Protein AF-A0A1Q6WI26-F1 (afdb_monomer_lite)

Sequence (112 aa):
MSILNGLITADNVTAIASSDRNATGVESGADGSGFVNLVVNAVPMASDVAPNTQLPLPGVGYVVLNEQQITGDGVSSSGITVNMIHVVLQDVLTGLTTGEIIVGSAKSAVGS

pLDDT: mean 95.61, std 4.5, range [72.31, 98.75]

Foldseek 3Di:
DADPNNQKDFPDFAWDWDWDQDPQWIDIDGPPGWTHQIDHRNRTDDGCDDEQDWDADPPFGIWGAQHWDWDDDRHFKIKIKTFGIKGFGADPPPRDGPDIDTDHIDIDMDGD

Radius of gyration: 15.7 Å; chains: 1; bounding box: 38×32×44 Å

Secondary structure (DSSP, 8-state):
-EEGGGTEE-SEEE---EEEEETTEEEEE-TT-E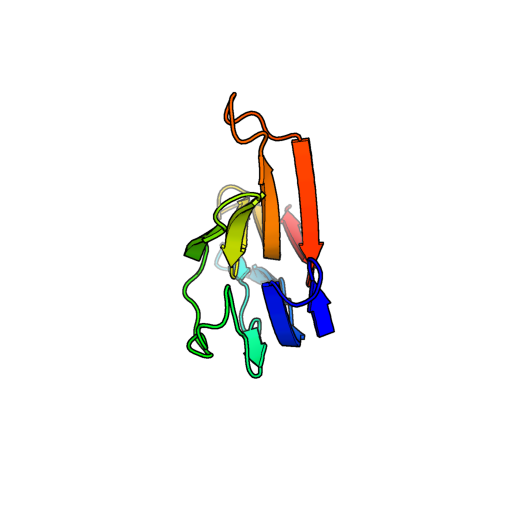EES-EETTEEPPSSPPTTEEEEETTTEEEEEEEEEEEE-SSSEEEEEEEEEEEEEE-TTT--EEEEEEEEEEEEEEE-

Structure (mmCIF, N/CA/C/O backbone):
data_AF-A0A1Q6WI26-F1
#
_entry.id   AF-A0A1Q6WI26-F1
#
loop_
_atom_site.group_PDB
_atom_site.id
_atom_site.type_symbol
_atom_site.label_atom_id
_atom_site.label_alt_id
_atom_site.label_comp_id
_atom_site.label_asym_id
_atom_site.label_entity_id
_atom_site.label_seq_id
_atom_site.pdbx_PDB_ins_code
_atom_site.Cartn_x
_atom_site.Cartn_y
_atom_site.Cartn_z
_atom_site.occupancy
_atom_site.B_iso_or_equiv
_atom_site.auth_seq_id
_atom_site.auth_comp_id
_atom_site.auth_asym_id
_atom_site.auth_atom_id
_atom_site.pdbx_PDB_model_num
ATOM 1 N N . MET A 1 1 ? -5.389 -11.677 8.796 1.00 92.81 1 MET A N 1
ATOM 2 C CA . MET A 1 1 ? -4.526 -10.757 9.579 1.00 92.81 1 MET A CA 1
ATOM 3 C C . MET A 1 1 ? -5.362 -9.651 10.215 1.00 92.81 1 MET A C 1
ATOM 5 O O . MET A 1 1 ? -6.492 -9.445 9.787 1.00 92.81 1 MET A O 1
ATOM 9 N N . SER A 1 2 ? -4.816 -8.942 11.207 1.00 94.88 2 SER A N 1
ATOM 10 C CA . SER A 1 2 ? -5.485 -7.831 11.897 1.00 94.88 2 SER A CA 1
ATOM 11 C C . SER A 1 2 ? -4.481 -6.725 12.232 1.00 94.88 2 SER A C 1
ATOM 13 O O . SER A 1 2 ? -3.371 -7.021 12.673 1.00 94.88 2 SER A O 1
ATOM 15 N N . ILE A 1 3 ? -4.870 -5.469 12.011 1.00 96.19 3 ILE A N 1
ATOM 16 C CA . ILE A 1 3 ? -4.087 -4.255 12.276 1.00 96.19 3 ILE A CA 1
ATOM 17 C C . ILE A 1 3 ? -4.925 -3.349 13.187 1.00 96.19 3 ILE A C 1
ATOM 19 O O . ILE A 1 3 ? -6.145 -3.270 13.027 1.00 96.19 3 ILE A O 1
ATOM 23 N N . LEU A 1 4 ? -4.276 -2.678 14.149 1.00 96.12 4 LEU A N 1
ATOM 24 C CA . LEU A 1 4 ? -4.920 -1.755 15.100 1.00 96.12 4 LEU A CA 1
ATOM 25 C C . LEU A 1 4 ? -6.168 -2.363 15.766 1.00 96.12 4 LEU A C 1
ATOM 27 O O . LEU A 1 4 ? -7.258 -1.800 15.735 1.00 96.12 4 LEU A O 1
ATOM 31 N N . ASN A 1 5 ? -5.995 -3.553 16.348 1.00 94.88 5 ASN A N 1
ATOM 32 C CA . ASN A 1 5 ? -7.051 -4.292 17.045 1.00 94.88 5 ASN A CA 1
ATOM 33 C C . ASN A 1 5 ? -8.305 -4.571 16.185 1.00 94.88 5 ASN A C 1
ATOM 35 O O . ASN A 1 5 ? -9.430 -4.532 16.676 1.00 94.88 5 ASN A O 1
ATOM 39 N N . GLY A 1 6 ? -8.111 -4.860 14.897 1.00 96.31 6 GLY A N 1
ATOM 40 C CA . GLY A 1 6 ? -9.187 -5.232 13.973 1.00 96.31 6 GLY A CA 1
ATOM 41 C C . GLY A 1 6 ? -9.815 -4.061 13.228 1.00 96.31 6 GLY A C 1
ATOM 42 O O . GLY A 1 6 ? -10.766 -4.274 12.482 1.00 96.31 6 GLY A O 1
ATOM 43 N N . LEU A 1 7 ? -9.278 -2.847 13.377 1.00 97.19 7 LEU A N 1
ATOM 44 C CA . LEU A 1 7 ? -9.706 -1.700 12.577 1.00 97.19 7 LEU A CA 1
ATOM 45 C C . LEU A 1 7 ? -9.492 -1.945 11.077 1.00 97.19 7 LEU A C 1
ATOM 47 O O . LEU A 1 7 ? -10.297 -1.498 10.262 1.00 97.19 7 LEU A O 1
ATOM 51 N N . ILE A 1 8 ? -8.424 -2.667 10.726 1.00 98.44 8 ILE A N 1
ATOM 52 C CA . ILE A 1 8 ? -8.197 -3.180 9.374 1.00 98.44 8 ILE A CA 1
ATOM 53 C C . ILE A 1 8 ? -7.937 -4.682 9.462 1.00 98.44 8 ILE A C 1
ATOM 55 O O . ILE A 1 8 ? -7.080 -5.133 10.229 1.00 98.44 8 ILE A O 1
ATOM 59 N N . THR A 1 9 ? -8.654 -5.461 8.659 1.00 98.38 9 THR A N 1
ATOM 60 C CA . THR A 1 9 ? -8.446 -6.906 8.519 1.00 98.38 9 THR A CA 1
ATOM 61 C C . THR A 1 9 ? -8.423 -7.298 7.051 1.00 98.38 9 THR A C 1
ATOM 63 O O . THR A 1 9 ? -9.012 -6.640 6.203 1.00 98.38 9 THR A O 1
ATOM 66 N N . ALA A 1 10 ? -7.706 -8.371 6.747 1.00 97.62 10 ALA A N 1
ATOM 67 C CA . ALA A 1 10 ? -7.693 -9.007 5.435 1.00 97.62 10 ALA A CA 1
ATOM 68 C C . ALA A 1 10 ? -7.277 -10.464 5.619 1.00 97.62 10 ALA A C 1
ATOM 70 O O . ALA A 1 10 ? -6.476 -10.764 6.512 1.00 97.62 10 ALA A O 1
ATOM 71 N N . ASP A 1 11 ? -7.763 -11.364 4.779 1.00 97.62 11 ASP A N 1
ATOM 72 C CA . ASP A 1 11 ? -7.325 -12.761 4.812 1.00 97.62 11 ASP A CA 1
ATOM 73 C C . ASP A 1 11 ? -5.947 -12.903 4.174 1.00 97.62 11 ASP A C 1
ATOM 75 O O . ASP A 1 11 ? -5.062 -13.544 4.741 1.00 97.62 11 ASP A O 1
ATOM 79 N N . ASN A 1 12 ? -5.746 -12.225 3.043 1.00 96.88 12 ASN A N 1
ATOM 80 C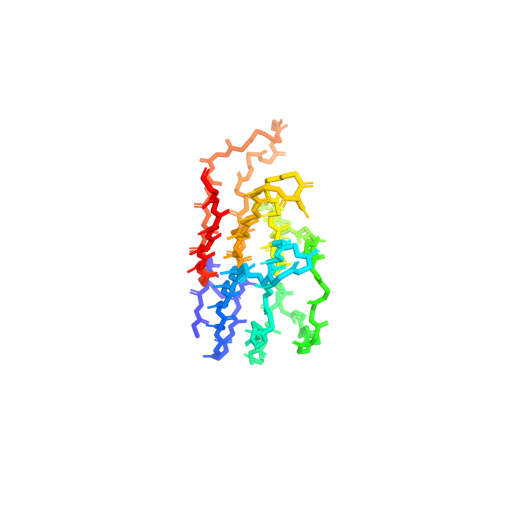 CA . ASN A 1 12 ? -4.473 -12.181 2.342 1.00 96.88 12 ASN A CA 1
ATOM 81 C C . ASN A 1 12 ? -4.178 -10.774 1.812 1.00 96.88 12 ASN A C 1
ATOM 83 O O . ASN A 1 12 ? -5.082 -10.057 1.379 1.00 96.88 12 ASN A O 1
ATOM 87 N N . VAL A 1 13 ? -2.898 -10.409 1.831 1.00 97.50 13 VAL A N 1
ATOM 88 C CA . VAL A 1 13 ? -2.365 -9.175 1.247 1.00 97.50 13 VAL A CA 1
ATOM 89 C C . VAL A 1 13 ? -1.160 -9.571 0.409 1.00 97.50 13 VAL A C 1
ATOM 91 O O . VAL A 1 13 ? -0.187 -10.101 0.945 1.00 97.50 13 VAL A O 1
ATOM 94 N N . THR A 1 14 ? -1.226 -9.309 -0.891 1.00 97.88 14 THR A N 1
ATOM 95 C CA . THR A 1 14 ? -0.144 -9.600 -1.832 1.00 97.88 14 THR A CA 1
ATOM 96 C C . THR A 1 14 ? 0.382 -8.294 -2.399 1.00 97.88 14 THR A C 1
ATOM 98 O O . THR A 1 14 ? -0.385 -7.514 -2.958 1.00 97.88 14 THR A O 1
ATOM 101 N N . ALA A 1 15 ? 1.689 -8.077 -2.267 1.00 98.19 15 ALA A N 1
ATOM 102 C CA . ALA A 1 15 ? 2.400 -6.951 -2.853 1.00 98.19 15 ALA A CA 1
ATOM 103 C C . ALA A 1 15 ? 3.383 -7.475 -3.897 1.00 98.19 15 ALA A C 1
ATOM 105 O O . ALA A 1 15 ? 4.205 -8.343 -3.593 1.00 98.19 15 ALA A O 1
ATOM 106 N N . ILE A 1 16 ? 3.297 -6.951 -5.113 1.00 98.12 16 ILE A N 1
ATOM 107 C CA . ILE A 1 16 ? 4.196 -7.269 -6.218 1.00 98.12 16 ILE A CA 1
ATOM 108 C C . ILE A 1 16 ? 4.706 -5.955 -6.791 1.00 98.12 16 ILE A C 1
ATOM 110 O O . ILE A 1 16 ? 3.948 -5.013 -6.987 1.00 98.12 16 ILE A O 1
ATOM 114 N N . ALA A 1 17 ? 6.006 -5.912 -7.055 1.00 98.31 17 ALA A N 1
ATOM 115 C CA . ALA A 1 17 ? 6.675 -4.815 -7.728 1.00 98.31 17 ALA A CA 1
ATOM 116 C C . ALA A 1 17 ? 7.562 -5.418 -8.818 1.00 98.31 17 ALA A C 1
ATOM 118 O O . ALA A 1 17 ? 8.513 -6.138 -8.506 1.00 98.31 17 ALA A O 1
ATOM 119 N N . SER A 1 18 ? 7.258 -5.135 -10.080 1.00 97.50 18 SER A N 1
ATOM 120 C CA . SER A 1 18 ? 8.089 -5.502 -11.228 1.00 97.50 18 SER A CA 1
ATOM 121 C C . SER A 1 18 ? 8.717 -4.255 -11.833 1.00 97.50 18 SER A C 1
ATOM 123 O O . SER A 1 18 ? 8.186 -3.146 -11.737 1.00 97.50 18 SER A O 1
ATOM 125 N N . SER A 1 19 ? 9.918 -4.402 -12.378 1.00 96.56 19 SER A N 1
ATOM 126 C CA . SER A 1 19 ? 10.595 -3.343 -13.122 1.00 96.56 19 SER A CA 1
ATOM 127 C C . SER A 1 19 ? 11.492 -3.998 -14.148 1.00 96.56 19 SER A C 1
ATOM 129 O O . SER A 1 19 ? 12.355 -4.798 -13.789 1.00 96.56 19 SER A O 1
ATOM 131 N N . ASP A 1 20 ? 11.280 -3.652 -15.407 1.00 94.00 20 ASP A N 1
ATOM 132 C CA . ASP A 1 20 ? 11.853 -4.359 -16.538 1.00 94.00 20 ASP A CA 1
ATOM 133 C C . ASP A 1 20 ? 12.401 -3.360 -17.556 1.00 94.00 20 ASP A C 1
ATOM 135 O O . ASP A 1 20 ? 11.897 -2.247 -17.728 1.00 94.00 20 ASP A O 1
ATOM 139 N N . ARG A 1 21 ? 13.479 -3.762 -18.231 1.00 92.44 21 ARG A N 1
ATOM 140 C CA . ARG A 1 21 ? 14.068 -3.017 -19.344 1.00 92.44 21 ARG A CA 1
ATOM 141 C C . ARG A 1 21 ? 13.954 -3.849 -20.604 1.00 92.44 21 ARG A C 1
ATOM 143 O O . ARG A 1 21 ? 14.419 -4.986 -20.645 1.00 92.44 21 ARG A O 1
ATOM 150 N N . ASN A 1 22 ? 13.402 -3.251 -21.648 1.00 84.31 22 ASN A N 1
ATOM 151 C CA . ASN A 1 22 ? 13.312 -3.862 -22.965 1.00 84.31 22 ASN A CA 1
ATOM 152 C C . ASN A 1 22 ? 13.921 -2.936 -24.033 1.00 84.31 22 ASN A C 1
ATOM 154 O O . ASN A 1 22 ? 14.463 -1.871 -23.734 1.00 84.31 22 ASN A O 1
ATOM 158 N N . ALA A 1 23 ? 13.876 -3.360 -25.298 1.00 82.38 23 ALA A N 1
ATOM 159 C CA . ALA A 1 23 ? 14.446 -2.593 -26.407 1.00 82.38 23 ALA A CA 1
ATOM 160 C C . ALA A 1 23 ? 13.742 -1.240 -26.651 1.00 82.38 23 ALA A C 1
ATOM 162 O O . ALA A 1 23 ? 14.294 -0.389 -27.344 1.00 82.38 23 ALA A O 1
ATOM 163 N N . THR A 1 24 ? 12.537 -1.049 -26.106 1.00 79.06 24 THR A N 1
ATOM 164 C CA . THR A 1 24 ? 11.695 0.140 -26.305 1.00 79.06 24 THR A CA 1
ATOM 165 C C . THR A 1 24 ? 11.666 1.092 -25.109 1.00 79.06 24 THR A C 1
ATOM 167 O O . THR A 1 24 ? 11.207 2.220 -25.266 1.00 79.06 24 THR A O 1
ATOM 170 N N . GLY A 1 25 ? 12.174 0.686 -23.941 1.00 84.50 25 GLY A N 1
ATOM 171 C CA . GLY A 1 25 ? 12.213 1.531 -22.750 1.00 84.50 25 GLY A CA 1
ATOM 172 C C . GLY A 1 25 ? 12.381 0.754 -21.446 1.00 84.50 25 GLY A C 1
ATOM 173 O O . GLY A 1 25 ? 12.822 -0.400 -21.424 1.00 84.50 25 GLY A O 1
ATOM 174 N N . VAL A 1 26 ? 12.034 1.424 -20.353 1.00 93.06 26 VAL A N 1
ATOM 175 C CA . VAL A 1 26 ? 11.986 0.882 -18.992 1.00 93.06 26 VAL A CA 1
ATOM 176 C C . VAL A 1 26 ? 10.586 1.093 -18.437 1.00 93.06 26 VAL A C 1
ATOM 178 O O . VAL A 1 26 ? 10.015 2.172 -18.588 1.00 93.06 26 VAL A O 1
ATOM 181 N N . GLU A 1 27 ? 10.038 0.074 -17.792 1.00 93.38 27 GLU A N 1
ATOM 182 C CA . GLU A 1 27 ? 8.702 0.126 -17.204 1.00 93.38 27 GLU A CA 1
ATOM 183 C C . GLU A 1 27 ? 8.687 -0.534 -15.829 1.00 93.38 27 GLU A C 1
ATOM 185 O O . GLU A 1 27 ? 9.513 -1.396 -15.527 1.00 93.38 27 GLU A O 1
ATOM 190 N N . SER A 1 28 ? 7.738 -0.116 -14.996 1.00 95.94 28 SER A N 1
ATOM 191 C CA . SER A 1 28 ? 7.507 -0.680 -13.673 1.00 95.94 28 SER A CA 1
ATOM 192 C C . SER A 1 28 ? 6.014 -0.845 -13.438 1.00 95.94 28 SER A C 1
ATOM 194 O O . SER A 1 28 ? 5.218 -0.010 -13.868 1.00 95.94 28 SER A O 1
ATOM 196 N N . GLY A 1 29 ? 5.641 -1.904 -12.727 1.00 96.06 29 GLY A N 1
ATOM 197 C CA . GLY A 1 29 ? 4.245 -2.248 -12.496 1.00 96.06 29 GLY A CA 1
ATOM 198 C C . GLY A 1 29 ? 4.019 -2.981 -11.182 1.00 96.06 29 GLY A C 1
ATOM 199 O O . GLY A 1 29 ? 4.954 -3.414 -10.505 1.00 96.06 29 GLY A O 1
ATOM 200 N N . ALA A 1 30 ? 2.743 -3.100 -10.828 1.00 97.44 30 ALA A N 1
ATOM 201 C CA . ALA A 1 30 ? 2.278 -3.753 -9.608 1.00 97.44 30 ALA A CA 1
ATOM 202 C C . ALA A 1 30 ? 1.339 -4.937 -9.896 1.00 97.44 30 ALA A C 1
ATOM 204 O O . ALA A 1 30 ? 0.591 -5.358 -9.010 1.00 97.44 30 ALA A O 1
ATOM 205 N N . ASP A 1 31 ? 1.339 -5.448 -11.131 1.00 96.62 31 ASP A N 1
ATOM 206 C CA . ASP A 1 31 ? 0.412 -6.489 -11.573 1.00 96.62 31 ASP A CA 1
ATOM 207 C C . ASP A 1 31 ? 0.470 -7.724 -10.664 1.00 96.62 31 ASP A C 1
ATOM 209 O O . ASP A 1 31 ? 1.536 -8.235 -10.321 1.00 96.62 31 ASP A O 1
ATOM 213 N N . GLY A 1 32 ? -0.711 -8.192 -10.251 1.00 95.31 32 GLY A N 1
ATOM 214 C CA . GLY A 1 32 ? -0.875 -9.287 -9.292 1.00 95.31 32 GLY A CA 1
ATOM 215 C C . GLY A 1 32 ? -0.843 -8.870 -7.814 1.00 95.31 32 GLY A C 1
ATOM 216 O O . GLY A 1 32 ? -1.059 -9.719 -6.946 1.00 95.31 32 GLY A O 1
ATOM 217 N N . SER A 1 33 ? -0.636 -7.586 -7.506 1.00 97.69 33 SER A N 1
ATOM 218 C CA . SER A 1 33 ? -0.907 -7.041 -6.171 1.00 97.69 33 SER A CA 1
ATOM 219 C C . SER A 1 33 ? -2.406 -7.040 -5.872 1.00 97.69 33 SER A C 1
ATOM 221 O O . SER A 1 33 ? -3.225 -6.805 -6.760 1.00 97.69 33 SER A O 1
ATOM 223 N N . GLY A 1 34 ? -2.790 -7.276 -4.617 1.00 97.31 34 GLY A N 1
ATOM 224 C CA . GLY A 1 34 ? -4.202 -7.264 -4.245 1.00 97.31 34 GLY A CA 1
ATOM 225 C C . GLY A 1 34 ? -4.505 -7.732 -2.829 1.00 97.31 34 GLY A C 1
ATOM 226 O O . GLY A 1 34 ? -3.616 -8.073 -2.041 1.00 97.31 34 GLY A O 1
ATOM 227 N N . PHE A 1 35 ? -5.802 -7.760 -2.527 1.00 98.00 35 PHE A N 1
ATOM 228 C CA . PHE A 1 35 ? -6.345 -8.144 -1.229 1.00 98.00 35 PHE A CA 1
ATOM 229 C C . PHE A 1 35 ? -7.351 -9.284 -1.354 1.00 98.00 35 PHE A C 1
ATOM 231 O O . PHE A 1 35 ? -8.064 -9.395 -2.349 1.00 98.00 35 PHE A O 1
ATOM 238 N N . VAL A 1 36 ? -7.479 -10.075 -0.289 1.00 97.44 36 VAL A N 1
ATOM 239 C CA . VAL A 1 36 ? -8.599 -11.005 -0.099 1.00 97.44 36 VAL A CA 1
ATOM 240 C C . VAL A 1 36 ? -9.349 -10.606 1.166 1.00 97.44 36 VAL A C 1
ATOM 242 O O . VAL A 1 36 ? -8.742 -10.517 2.234 1.00 97.44 36 VAL A O 1
ATOM 245 N N . ASN A 1 37 ? -10.659 -10.377 1.035 1.00 97.25 37 ASN A N 1
ATOM 246 C CA . ASN A 1 37 ? -11.572 -10.026 2.130 1.00 97.25 37 ASN A CA 1
ATOM 247 C C . ASN A 1 37 ? -11.085 -8.842 2.986 1.00 97.25 37 ASN A C 1
ATOM 249 O O . ASN A 1 37 ? -11.123 -8.898 4.215 1.00 97.25 37 ASN A O 1
ATOM 253 N N . LEU A 1 38 ? -10.601 -7.776 2.338 1.00 98.38 38 LEU A N 1
ATOM 254 C CA . LEU A 1 38 ? -10.199 -6.553 3.032 1.00 98.38 38 LEU A CA 1
ATOM 255 C C . LEU A 1 38 ? -11.419 -5.878 3.668 1.00 98.38 38 LEU A C 1
ATOM 257 O O . LEU A 1 38 ? -12.424 -5.624 3.006 1.00 98.38 38 LEU A O 1
ATOM 261 N N . VAL A 1 39 ? -11.290 -5.528 4.941 1.00 98.38 39 VAL A N 1
ATOM 262 C CA . VAL A 1 39 ? -12.252 -4.728 5.695 1.00 98.38 39 VAL A CA 1
ATOM 263 C C . VAL A 1 39 ? -11.503 -3.564 6.329 1.00 98.38 39 VAL A C 1
ATOM 265 O O . VAL A 1 39 ? -10.471 -3.759 6.973 1.00 98.38 39 VAL A O 1
ATOM 268 N N . VAL A 1 40 ? -12.036 -2.354 6.169 1.00 98.12 40 VAL A N 1
ATOM 269 C CA . VAL A 1 40 ? -11.503 -1.130 6.779 1.00 98.12 40 VAL A CA 1
ATOM 270 C C . VAL A 1 40 ? -12.620 -0.465 7.564 1.00 98.12 40 VAL A C 1
ATOM 272 O O . VAL A 1 40 ? -13.675 -0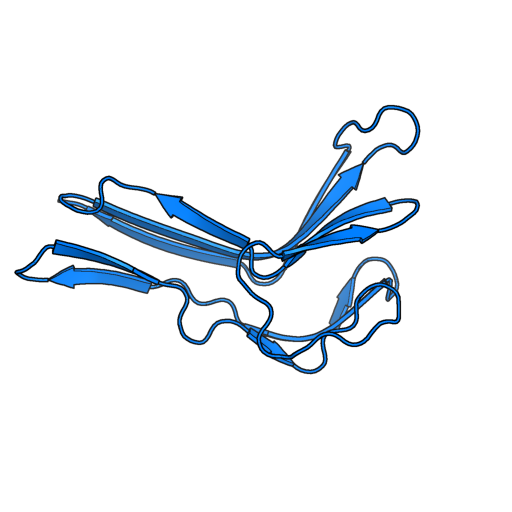.166 7.013 1.00 98.12 40 VAL A O 1
ATOM 275 N N . ASN A 1 41 ? -12.406 -0.247 8.861 1.00 96.06 41 ASN A N 1
ATOM 276 C CA . ASN A 1 41 ? -13.393 0.355 9.757 1.00 96.06 41 ASN A CA 1
ATOM 277 C C . ASN A 1 41 ? -14.771 -0.338 9.679 1.00 96.06 41 ASN A C 1
ATOM 279 O O . ASN A 1 41 ? -15.805 0.308 9.524 1.00 96.06 41 ASN A O 1
ATOM 283 N N . ALA A 1 42 ? -14.761 -1.675 9.732 1.00 95.62 42 ALA A N 1
ATOM 284 C CA . ALA A 1 42 ? -15.934 -2.546 9.588 1.00 95.62 42 ALA A CA 1
ATOM 285 C C . ALA A 1 42 ? -16.677 -2.468 8.234 1.00 95.62 42 ALA A C 1
ATOM 287 O O . ALA A 1 42 ? -17.742 -3.069 8.091 1.00 95.62 42 ALA A O 1
ATOM 288 N N . VAL A 1 43 ? -16.117 -1.792 7.225 1.00 97.00 43 VAL A N 1
ATOM 289 C CA . VAL A 1 43 ? -16.661 -1.739 5.862 1.00 97.00 43 VAL A CA 1
ATOM 290 C C . VAL A 1 43 ? -15.855 -2.670 4.949 1.00 97.00 43 VAL A C 1
ATOM 292 O O . VAL A 1 43 ? -14.644 -2.475 4.807 1.00 97.00 43 VAL A O 1
ATOM 295 N N . PRO A 1 44 ? -16.482 -3.691 4.334 1.00 97.56 44 PRO A N 1
ATOM 296 C CA . PRO A 1 44 ? -15.829 -4.515 3.324 1.00 97.56 44 PRO A CA 1
ATOM 297 C C . PRO A 1 44 ? -15.441 -3.684 2.102 1.00 97.56 44 PRO A C 1
ATOM 299 O O . PRO A 1 44 ? -16.240 -2.894 1.597 1.00 97.56 44 PRO A O 1
ATOM 302 N N . MET A 1 45 ? -14.225 -3.893 1.614 1.00 97.06 45 MET A N 1
ATOM 303 C CA . MET A 1 45 ? -13.698 -3.235 0.425 1.00 97.06 45 MET A CA 1
ATOM 304 C C . MET A 1 45 ? -13.821 -4.148 -0.796 1.00 97.06 45 MET A C 1
ATOM 306 O O . MET A 1 45 ? -13.835 -5.375 -0.676 1.00 97.06 45 MET A O 1
ATOM 310 N N . ALA A 1 46 ? -13.880 -3.546 -1.984 1.00 91.12 46 ALA A N 1
ATOM 311 C CA . ALA A 1 46 ? -13.752 -4.290 -3.231 1.00 91.12 46 ALA A CA 1
ATOM 312 C C . ALA A 1 46 ? -12.358 -4.937 -3.333 1.00 91.12 46 ALA A C 1
ATOM 314 O O . ALA A 1 46 ? -11.391 -4.446 -2.750 1.00 91.12 46 ALA A O 1
ATOM 315 N N . SER A 1 47 ? -12.242 -6.047 -4.063 1.00 83.44 47 SER A N 1
ATOM 316 C CA . SER A 1 47 ? -10.958 -6.740 -4.251 1.00 83.44 47 SER A CA 1
ATOM 317 C C . SER A 1 47 ? -9.983 -5.965 -5.144 1.00 83.44 47 SER A C 1
ATOM 319 O O . SER A 1 47 ? -8.772 -6.118 -5.011 1.00 83.44 47 SER A O 1
ATOM 321 N N . ASP A 1 48 ? -10.508 -5.130 -6.039 1.00 91.06 48 ASP A N 1
ATOM 322 C CA . ASP A 1 48 ? -9.800 -4.318 -7.030 1.00 91.06 48 ASP A CA 1
ATOM 323 C C . ASP A 1 48 ? -9.631 -2.863 -6.564 1.00 91.06 48 ASP A C 1
ATOM 325 O O . ASP A 1 48 ? -9.956 -1.909 -7.269 1.00 91.06 48 ASP A O 1
ATOM 329 N N . VAL A 1 49 ? -9.113 -2.676 -5.346 1.00 96.81 49 VAL A N 1
ATOM 330 C CA . VAL A 1 49 ? -8.842 -1.336 -4.808 1.00 96.81 49 VAL A CA 1
ATOM 331 C C . VAL A 1 49 ? -7.871 -0.586 -5.726 1.00 96.81 49 VAL A C 1
ATOM 333 O O . VAL A 1 49 ? -6.728 -1.011 -5.926 1.00 96.81 49 VAL A O 1
ATOM 336 N N . ALA A 1 50 ? -8.322 0.552 -6.258 1.00 97.44 50 ALA A N 1
ATOM 337 C CA . ALA A 1 50 ? -7.515 1.396 -7.130 1.00 97.44 50 ALA A CA 1
ATOM 338 C C . ALA A 1 50 ? -6.221 1.862 -6.427 1.00 97.44 50 ALA A C 1
ATOM 340 O O . ALA A 1 50 ? -6.223 2.042 -5.202 1.00 97.44 50 ALA A O 1
ATOM 341 N N . PRO A 1 51 ? -5.122 2.085 -7.171 1.00 98.19 51 PRO A N 1
ATOM 342 C CA . PRO A 1 51 ? -3.878 2.568 -6.587 1.00 98.19 51 PRO A CA 1
ATOM 343 C C . PRO A 1 51 ? -4.058 3.874 -5.805 1.00 98.19 51 PRO A C 1
ATOM 345 O O . PRO A 1 51 ? -4.799 4.761 -6.229 1.00 98.19 51 PRO A O 1
ATOM 348 N N . ASN A 1 52 ? -3.336 4.006 -4.691 1.00 98.38 52 ASN A N 1
ATOM 349 C CA . ASN A 1 52 ? -3.320 5.187 -3.822 1.00 98.38 52 ASN A CA 1
ATOM 350 C C . ASN A 1 52 ? -4.703 5.569 -3.255 1.00 98.38 52 ASN A C 1
ATOM 352 O O . ASN A 1 52 ? -4.990 6.746 -3.028 1.00 98.38 52 ASN A O 1
ATOM 356 N N . THR A 1 53 ? -5.573 4.582 -3.009 1.00 98.44 53 THR A N 1
ATOM 357 C CA . THR A 1 53 ? -6.885 4.825 -2.393 1.00 98.44 53 THR A CA 1
ATOM 358 C C . THR A 1 53 ? -6.705 5.199 -0.926 1.00 98.44 53 THR A C 1
ATOM 360 O O . THR A 1 53 ? -6.362 4.353 -0.103 1.00 98.44 53 THR A O 1
ATOM 363 N N . GLN A 1 54 ? -6.964 6.457 -0.580 1.00 98.38 54 GLN A N 1
ATOM 364 C CA . GLN A 1 54 ? -6.857 6.944 0.792 1.00 98.38 54 GLN A CA 1
ATOM 365 C C . GLN A 1 54 ? -8.216 6.932 1.504 1.00 98.38 54 GLN A C 1
ATOM 367 O O . GLN A 1 54 ? -9.203 7.452 0.984 1.00 98.38 54 GLN A O 1
ATOM 372 N N . LEU A 1 55 ? -8.256 6.384 2.721 1.00 98.00 55 LEU A N 1
ATOM 373 C CA . LEU A 1 55 ? -9.447 6.331 3.569 1.00 98.00 55 LEU A CA 1
ATOM 374 C C . LEU A 1 55 ? -9.148 6.881 4.971 1.00 98.00 55 LEU A C 1
ATOM 376 O O . LEU A 1 55 ? -8.125 6.522 5.562 1.00 98.00 55 LEU A O 1
ATOM 380 N N . PRO A 1 56 ? -10.032 7.716 5.545 1.00 97.06 56 PRO A N 1
ATOM 381 C CA . PRO A 1 56 ? -9.866 8.196 6.910 1.00 97.06 56 PRO A CA 1
ATOM 382 C C . PRO A 1 56 ? -10.084 7.069 7.927 1.00 97.06 56 PRO A C 1
ATOM 384 O O . PRO A 1 56 ? -10.963 6.222 7.767 1.00 97.06 56 PRO A O 1
ATOM 387 N N . LEU A 1 57 ? -9.326 7.116 9.022 1.00 96.81 57 LEU A N 1
ATOM 388 C CA . LEU A 1 57 ? -9.469 6.257 10.195 1.00 96.81 57 LEU A CA 1
ATOM 389 C C . LEU A 1 57 ? -9.744 7.147 11.420 1.00 96.81 57 LEU A C 1
ATOM 391 O O . LEU A 1 57 ? -8.800 7.629 12.055 1.00 96.81 57 LEU A O 1
ATOM 395 N N . PRO A 1 58 ? -11.021 7.424 11.748 1.00 93.56 58 PRO A N 1
ATOM 396 C CA . PRO A 1 58 ? -11.376 8.338 12.831 1.00 93.56 58 PRO A CA 1
ATOM 397 C C . PRO A 1 58 ? -10.707 7.973 14.162 1.00 93.56 58 PRO A C 1
ATOM 399 O O . PRO A 1 58 ? -10.768 6.829 14.606 1.00 93.56 58 PRO A O 1
ATOM 402 N N . GLY A 1 59 ? -10.064 8.958 14.796 1.00 93.94 59 GLY A N 1
ATOM 403 C CA . GLY A 1 59 ? -9.322 8.770 16.049 1.00 93.94 59 GLY A CA 1
ATOM 404 C C . 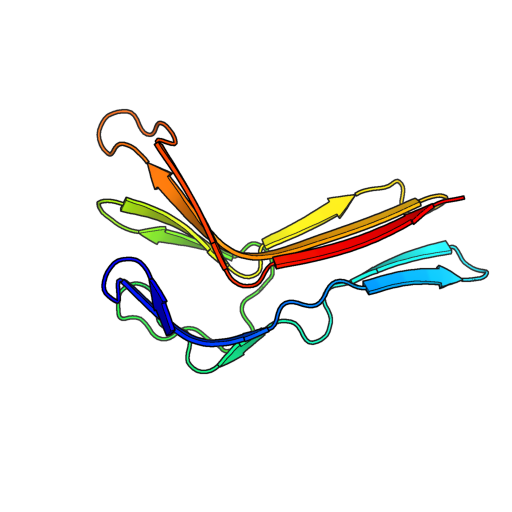GLY A 1 59 ? -7.931 8.139 15.899 1.00 93.94 59 GLY A C 1
ATOM 405 O O . GLY A 1 59 ? -7.268 7.926 16.909 1.00 93.94 59 GLY A O 1
ATOM 406 N N . VAL A 1 60 ? -7.488 7.854 14.670 1.00 96.31 60 VAL A N 1
ATOM 407 C CA . VAL A 1 60 ? -6.186 7.235 14.368 1.00 96.31 60 VAL A CA 1
ATOM 408 C C . VAL A 1 60 ? -5.380 8.057 13.361 1.00 96.31 60 VAL A C 1
ATOM 410 O O . VAL A 1 60 ? -4.194 8.278 13.577 1.00 96.31 60 VAL A O 1
ATOM 413 N N . GLY A 1 61 ? -5.992 8.481 12.254 1.00 97.38 61 GLY A N 1
ATOM 414 C CA . GLY A 1 61 ? -5.305 9.091 11.113 1.00 97.38 61 GLY A CA 1
ATOM 415 C C . GLY A 1 61 ? -5.953 8.646 9.805 1.00 97.38 61 GLY A C 1
ATOM 416 O O . GLY A 1 61 ? -7.158 8.829 9.619 1.00 97.38 61 GLY A O 1
ATOM 417 N N . TYR A 1 62 ? -5.187 8.030 8.906 1.00 98.31 62 TYR A N 1
ATOM 418 C CA . TYR A 1 62 ? -5.707 7.483 7.648 1.00 98.31 62 TYR A CA 1
ATOM 419 C C . TYR A 1 62 ? -4.924 6.252 7.182 1.00 98.31 62 TYR A C 1
ATOM 421 O O . TYR A 1 62 ? -3.842 5.953 7.681 1.00 98.31 62 TYR A O 1
ATOM 429 N N . VAL A 1 63 ? -5.481 5.538 6.208 1.00 98.69 63 VAL A N 1
ATOM 430 C CA . VAL A 1 63 ? -4.799 4.465 5.480 1.00 98.69 63 VAL A CA 1
ATOM 431 C C . VAL A 1 63 ? -4.753 4.797 3.996 1.00 98.69 63 VAL A C 1
ATOM 433 O O . VAL A 1 63 ? -5.744 5.264 3.439 1.00 98.69 63 VAL A O 1
ATOM 436 N N . VAL A 1 64 ? -3.615 4.544 3.359 1.00 98.75 64 VAL A N 1
ATOM 437 C CA . VAL A 1 64 ? -3.469 4.471 1.906 1.00 98.75 64 VAL A CA 1
ATOM 438 C C . VAL A 1 64 ? -3.411 2.996 1.527 1.00 98.75 64 VAL A C 1
ATOM 440 O O . VAL A 1 64 ? -2.578 2.237 2.026 1.00 98.75 64 VAL A O 1
ATOM 443 N N . LEU A 1 65 ? -4.351 2.576 0.690 1.00 98.62 65 LEU A N 1
ATOM 444 C CA . LEU A 1 65 ? -4.447 1.223 0.168 1.00 98.62 65 LEU A CA 1
ATOM 445 C C . LEU A 1 65 ? -3.858 1.168 -1.235 1.00 98.62 65 LEU A C 1
ATOM 447 O O . LEU A 1 65 ? -4.101 2.071 -2.041 1.00 98.62 65 LEU A O 1
ATOM 451 N N . ASN A 1 66 ? -3.147 0.076 -1.528 1.00 98.31 66 ASN A N 1
ATOM 452 C CA . ASN A 1 66 ? -2.479 -0.124 -2.814 1.00 98.31 66 ASN A CA 1
ATOM 453 C C . ASN A 1 66 ? -1.641 1.117 -3.182 1.00 98.31 66 ASN A C 1
ATOM 455 O O . ASN A 1 66 ? -1.779 1.685 -4.263 1.00 98.31 66 ASN A O 1
ATOM 459 N N . GLU A 1 67 ? -0.851 1.615 -2.230 1.00 98.75 67 GLU A N 1
ATOM 460 C CA . GLU A 1 67 ? 0.017 2.768 -2.440 1.00 98.75 67 GLU A CA 1
ATOM 461 C C . GLU A 1 67 ? 1.107 2.379 -3.435 1.00 98.75 67 GLU A C 1
ATOM 463 O O . GLU A 1 67 ? 1.837 1.412 -3.219 1.00 98.75 67 GLU A O 1
ATOM 468 N N . GLN A 1 68 ? 1.204 3.127 -4.530 1.00 98.50 68 GLN A N 1
ATOM 469 C CA . GLN A 1 68 ? 2.175 2.891 -5.591 1.00 98.50 68 GLN A CA 1
ATOM 470 C C . GLN A 1 68 ? 2.952 4.172 -5.848 1.00 98.50 68 GLN A C 1
ATOM 472 O O . GLN A 1 68 ? 2.394 5.184 -6.279 1.00 98.50 68 GLN A O 1
ATOM 477 N N . GLN A 1 69 ? 4.257 4.106 -5.608 1.00 98.12 69 GLN A N 1
ATOM 478 C CA . GLN A 1 69 ? 5.189 5.201 -5.832 1.00 98.12 69 GLN A CA 1
ATOM 479 C C . GLN A 1 69 ? 6.119 4.833 -6.982 1.00 98.12 69 GLN A C 1
ATOM 481 O O . GLN A 1 69 ? 7.020 4.007 -6.819 1.00 98.12 69 GLN A O 1
ATOM 486 N N . ILE A 1 70 ? 5.889 5.446 -8.143 1.00 95.88 70 ILE A N 1
ATOM 487 C CA . ILE A 1 70 ? 6.747 5.294 -9.319 1.00 95.88 70 ILE A CA 1
ATOM 488 C C . ILE A 1 70 ? 7.919 6.276 -9.230 1.00 95.88 70 ILE A C 1
ATOM 490 O O . ILE A 1 70 ? 7.769 7.423 -8.811 1.00 95.88 70 ILE A O 1
ATOM 494 N N . THR A 1 71 ? 9.095 5.814 -9.635 1.00 95.75 71 THR A N 1
ATOM 495 C CA . THR A 1 71 ? 10.348 6.571 -9.691 1.00 95.75 71 THR A CA 1
ATOM 496 C C . THR A 1 71 ? 11.027 6.373 -11.045 1.00 95.75 71 THR A C 1
ATOM 498 O O . THR A 1 71 ? 10.708 5.433 -11.770 1.00 95.75 71 THR A O 1
ATOM 501 N N . GLY A 1 72 ? 11.988 7.238 -11.367 1.00 92.69 72 GLY A N 1
ATOM 502 C CA . GLY A 1 72 ? 12.718 7.202 -12.636 1.00 92.69 72 GLY A CA 1
ATOM 503 C C . GLY A 1 72 ? 12.122 8.131 -13.691 1.00 92.69 72 GLY A C 1
ATOM 504 O O . GLY A 1 72 ? 11.134 8.823 -13.451 1.00 92.69 72 GLY A O 1
ATOM 505 N N . ASP A 1 73 ? 12.772 8.179 -14.849 1.00 89.44 73 ASP A N 1
ATOM 506 C CA . ASP A 1 73 ? 12.389 9.027 -15.985 1.00 89.44 73 ASP A CA 1
ATOM 507 C C . ASP A 1 73 ? 11.530 8.287 -17.024 1.00 89.44 73 ASP A C 1
ATOM 509 O O . ASP A 1 73 ? 11.065 8.903 -17.981 1.00 89.44 73 ASP A O 1
ATOM 513 N N . GLY A 1 74 ? 11.329 6.973 -16.856 1.00 85.19 74 GLY A N 1
ATOM 514 C CA . GLY A 1 74 ? 10.606 6.129 -17.811 1.00 85.19 74 GLY A CA 1
ATOM 515 C C . GLY A 1 74 ? 11.362 5.891 -19.125 1.00 85.19 74 GLY A C 1
ATOM 516 O O . GLY A 1 74 ? 10.800 5.329 -20.060 1.00 85.19 74 GLY A O 1
ATOM 517 N N . VAL A 1 75 ? 12.631 6.311 -19.215 1.00 85.38 75 VAL A N 1
ATOM 518 C CA . VAL A 1 75 ? 13.460 6.210 -20.429 1.00 85.38 75 VAL A CA 1
ATOM 519 C C . VAL A 1 75 ? 14.757 5.454 -20.147 1.00 85.38 75 VAL A C 1
ATOM 521 O O . VAL A 1 75 ? 15.065 4.463 -20.808 1.00 85.38 75 VAL A O 1
ATOM 524 N N . SER A 1 76 ? 15.523 5.908 -19.157 1.00 90.12 76 SER A N 1
ATOM 525 C CA . SER A 1 76 ? 16.794 5.317 -18.736 1.00 90.12 76 SER A CA 1
ATOM 526 C C . SER A 1 76 ? 16.681 4.545 -17.423 1.00 90.12 76 SER A C 1
ATOM 528 O O . SER A 1 76 ? 17.446 3.600 -17.205 1.00 90.12 76 SER A O 1
ATOM 530 N N . SER A 1 77 ? 15.706 4.904 -16.583 1.00 94.25 77 SER A N 1
ATOM 531 C CA . SER A 1 77 ? 15.402 4.245 -15.314 1.00 94.25 77 SER A CA 1
ATOM 532 C C . SER A 1 77 ? 13.902 4.202 -15.021 1.00 94.25 77 SER A C 1
ATOM 534 O O . SER A 1 77 ? 13.143 5.102 -15.387 1.00 94.25 77 SER A O 1
ATOM 536 N N . SER A 1 78 ? 13.476 3.147 -14.334 1.00 96.00 78 SER A N 1
ATOM 537 C CA . SER A 1 78 ? 12.137 3.046 -13.759 1.00 96.00 78 SER A CA 1
ATOM 538 C C . SER A 1 78 ? 12.207 2.268 -12.454 1.00 96.00 78 SER A C 1
ATOM 540 O O . SER A 1 78 ? 13.070 1.408 -12.274 1.00 96.00 78 SER A O 1
ATOM 542 N N . GLY A 1 79 ? 11.326 2.580 -11.520 1.00 97.25 79 GLY A N 1
ATOM 543 C CA . GLY A 1 79 ? 11.180 1.808 -10.300 1.00 97.25 79 GLY A CA 1
ATOM 544 C C . GLY A 1 79 ? 9.823 2.031 -9.675 1.00 97.25 79 GLY A C 1
ATOM 545 O O . GLY A 1 79 ? 9.190 3.062 -9.891 1.00 97.25 79 GLY A O 1
ATOM 546 N N . ILE A 1 80 ? 9.400 1.080 -8.860 1.00 98.38 80 ILE A N 1
ATOM 547 C CA . ILE A 1 80 ? 8.141 1.131 -8.133 1.00 98.38 80 ILE A CA 1
ATOM 548 C C . ILE A 1 80 ? 8.348 0.642 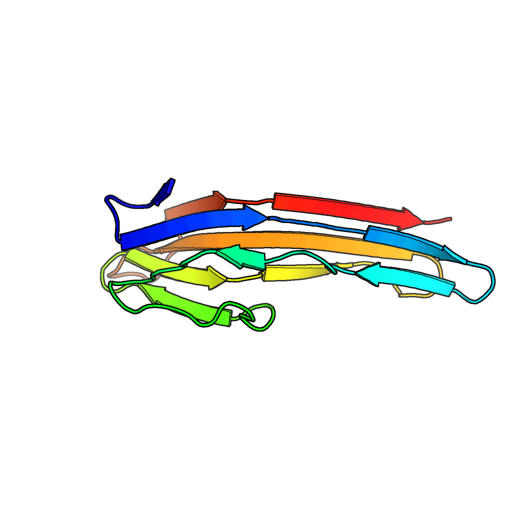-6.705 1.00 98.38 80 ILE A C 1
ATOM 550 O O . ILE A 1 80 ? 9.044 -0.344 -6.455 1.00 98.38 80 ILE A O 1
ATOM 554 N N . THR A 1 81 ? 7.737 1.347 -5.759 1.00 98.56 81 THR A N 1
ATOM 555 C CA . THR A 1 81 ? 7.483 0.840 -4.407 1.00 98.56 81 THR A CA 1
ATOM 556 C C . THR A 1 81 ? 5.980 0.679 -4.245 1.00 98.56 81 THR A C 1
ATOM 558 O O . THR A 1 81 ? 5.230 1.610 -4.539 1.00 98.56 81 THR A O 1
ATOM 561 N N . VAL A 1 82 ? 5.556 -0.506 -3.819 1.00 98.69 82 VAL A N 1
ATOM 562 C CA . VAL A 1 82 ? 4.161 -0.856 -3.556 1.00 98.69 82 VAL A CA 1
ATOM 563 C C . VAL A 1 82 ? 4.011 -1.126 -2.070 1.00 98.69 82 VAL A C 1
ATOM 565 O O . VAL A 1 82 ? 4.685 -2.015 -1.551 1.00 98.69 82 VAL A O 1
ATOM 568 N N . ASN A 1 83 ? 3.116 -0.401 -1.403 1.00 98.69 83 ASN A N 1
ATOM 569 C CA . ASN A 1 83 ? 2.686 -0.674 -0.035 1.00 98.69 83 ASN A CA 1
ATOM 570 C C . ASN A 1 83 ? 1.181 -0.941 -0.046 1.00 98.69 83 ASN A C 1
ATOM 572 O O . ASN A 1 83 ? 0.373 -0.053 -0.309 1.00 98.69 83 ASN A O 1
ATOM 576 N N . MET A 1 84 ? 0.777 -2.175 0.236 1.00 98.50 84 MET A N 1
ATOM 577 C CA . MET A 1 84 ? -0.632 -2.544 0.121 1.00 98.50 84 MET A CA 1
ATOM 578 C C . MET A 1 84 ? -1.478 -1.907 1.216 1.00 98.50 84 MET A C 1
ATOM 580 O O . MET A 1 84 ? -2.553 -1.401 0.926 1.00 98.50 84 MET A O 1
ATOM 584 N N . ILE A 1 85 ? -1.004 -1.891 2.459 1.00 98.62 85 ILE A N 1
ATOM 585 C CA . ILE A 1 85 ? -1.661 -1.167 3.551 1.00 98.62 85 ILE A CA 1
ATOM 586 C C . ILE A 1 85 ? -0.622 -0.251 4.180 1.00 98.62 85 ILE A C 1
ATOM 588 O O . ILE A 1 85 ? 0.272 -0.735 4.872 1.00 98.62 85 ILE A O 1
ATOM 592 N N . HIS A 1 86 ? -0.753 1.053 3.961 1.00 98.75 86 HIS A N 1
ATOM 593 C CA . HIS A 1 86 ? 0.062 2.070 4.612 1.00 98.75 86 HIS A CA 1
ATOM 594 C C . HIS A 1 86 ? -0.823 2.911 5.535 1.00 98.75 86 HIS A C 1
ATOM 596 O O . HIS A 1 86 ? -1.581 3.766 5.088 1.00 98.75 86 HIS A O 1
ATOM 602 N N . VAL A 1 87 ? -0.773 2.640 6.837 1.00 98.56 87 VAL A N 1
ATOM 603 C CA . VAL A 1 87 ? -1.466 3.443 7.849 1.00 98.56 87 VAL A CA 1
ATOM 604 C C . VAL A 1 87 ? -0.548 4.562 8.305 1.00 98.56 87 VAL A C 1
ATOM 606 O O . VAL A 1 87 ? 0.549 4.292 8.788 1.00 98.56 87 VAL A O 1
ATOM 609 N N . VAL A 1 88 ? -1.043 5.791 8.237 1.00 98.62 88 VAL A N 1
ATOM 610 C CA . VAL A 1 88 ? -0.394 6.970 8.803 1.00 98.62 88 VAL A CA 1
ATOM 611 C C . VAL A 1 88 ? -1.143 7.346 10.073 1.00 98.62 88 VAL A C 1
ATOM 613 O O . VAL A 1 88 ? -2.320 7.720 10.041 1.00 98.62 88 VAL A O 1
ATOM 616 N N . LEU A 1 89 ? -0.458 7.208 11.204 1.00 98.38 89 LEU A N 1
ATOM 617 C CA . LEU A 1 89 ? -0.963 7.593 12.515 1.00 98.38 89 LEU A CA 1
ATOM 618 C C . LEU A 1 89 ? -0.781 9.096 12.673 1.00 98.38 89 LEU A C 1
ATOM 620 O O . LEU A 1 89 ? 0.302 9.623 12.414 1.00 98.38 89 LEU A O 1
ATOM 624 N N . GLN A 1 90 ? -1.828 9.784 13.106 1.00 98.25 90 GLN A N 1
ATOM 625 C CA . GLN A 1 90 ? -1.801 11.221 13.322 1.00 98.25 90 GLN A CA 1
ATOM 626 C C . GLN A 1 90 ? -2.264 11.560 14.731 1.00 98.25 90 GLN A C 1
ATOM 628 O O . GLN A 1 90 ? -3.194 10.961 15.272 1.00 98.25 90 GLN A O 1
ATOM 633 N N . ASP A 1 91 ? -1.622 12.560 15.324 1.00 96.62 91 ASP A N 1
ATOM 634 C CA . ASP A 1 91 ? -2.157 13.206 16.511 1.00 96.62 91 ASP A CA 1
ATOM 635 C C . ASP A 1 91 ? -3.456 13.938 16.138 1.00 96.62 91 ASP A C 1
ATOM 637 O O . ASP A 1 91 ? -3.485 14.764 15.227 1.00 96.62 91 ASP A O 1
ATOM 641 N N . VAL A 1 92 ? -4.546 13.624 16.839 1.00 90.75 92 VAL A N 1
ATOM 642 C CA . VAL A 1 92 ? -5.898 14.094 16.484 1.00 90.75 92 VAL A CA 1
ATOM 643 C C . VAL A 1 92 ? -6.045 15.613 16.625 1.00 90.75 92 VAL A C 1
ATOM 645 O O . VAL A 1 92 ? -6.886 16.209 15.955 1.00 90.75 92 VAL A O 1
ATOM 648 N N . LEU A 1 93 ? -5.247 16.250 17.487 1.00 92.94 93 LEU A N 1
ATOM 649 C CA . LEU A 1 93 ? -5.347 17.685 17.747 1.00 92.94 93 LEU A CA 1
ATOM 650 C C . LEU A 1 93 ? -4.510 18.511 16.766 1.00 92.94 93 LEU A C 1
ATOM 652 O O . LEU A 1 93 ? -4.926 19.590 16.351 1.00 92.94 93 LEU A O 1
ATOM 656 N N . THR A 1 94 ? -3.325 18.019 16.420 1.00 95.12 94 THR A N 1
ATOM 657 C CA . THR A 1 94 ? -2.340 18.751 15.612 1.00 95.12 94 THR A CA 1
ATOM 658 C C . THR A 1 94 ? -2.295 18.299 14.155 1.00 95.12 94 THR A C 1
ATOM 660 O O . THR A 1 94 ? -1.765 19.024 13.317 1.00 95.12 94 THR A O 1
ATOM 663 N N . GLY A 1 95 ? -2.826 17.114 13.837 1.00 93.69 95 GLY A N 1
ATOM 664 C CA . GLY A 1 95 ? -2.717 16.481 12.518 1.00 93.69 95 GLY A CA 1
ATOM 665 C C . GLY A 1 95 ? -1.305 15.993 12.180 1.00 93.69 95 GLY A C 1
ATOM 666 O O . GLY A 1 95 ? -1.060 15.554 11.056 1.00 93.69 95 GLY A O 1
ATOM 667 N N . LEU A 1 96 ? -0.362 16.079 13.124 1.00 97.19 96 LEU A N 1
ATOM 668 C CA . LEU A 1 96 ? 1.022 15.684 12.901 1.00 97.19 96 LEU A CA 1
ATOM 669 C C . LEU A 1 96 ? 1.128 14.163 12.805 1.00 97.19 96 LEU A C 1
ATOM 671 O O . LEU A 1 96 ? 0.570 13.455 13.642 1.00 97.19 96 LEU A O 1
ATOM 675 N N . THR A 1 97 ? 1.881 13.666 11.823 1.00 98.00 97 THR A N 1
ATOM 676 C CA . THR A 1 97 ? 2.209 12.241 11.733 1.00 98.00 97 THR A CA 1
ATOM 677 C C . THR A 1 97 ? 3.017 11.810 12.956 1.00 98.00 97 THR A C 1
ATOM 679 O O . THR A 1 97 ? 4.086 12.353 13.231 1.00 98.00 97 THR A O 1
ATOM 682 N N . THR A 1 98 ? 2.504 10.826 13.687 1.00 98.00 98 THR A N 1
ATOM 683 C CA . THR A 1 98 ? 3.118 10.269 14.902 1.00 98.00 98 THR A CA 1
ATOM 684 C C . THR A 1 98 ? 3.738 8.894 14.675 1.00 98.00 98 THR A C 1
ATOM 686 O O . THR A 1 98 ? 4.507 8.424 15.512 1.00 98.00 98 THR A O 1
ATOM 689 N N . GLY A 1 99 ? 3.440 8.253 13.546 1.00 98.19 99 GLY A N 1
ATOM 690 C CA . GLY A 1 99 ? 4.020 6.975 13.160 1.00 98.19 99 GLY A CA 1
ATOM 691 C C . GLY A 1 99 ? 3.360 6.396 11.918 1.00 98.19 99 GLY A C 1
ATOM 692 O O . GLY A 1 99 ? 2.356 6.913 11.431 1.00 98.19 99 GLY A O 1
ATOM 693 N N . GLU A 1 100 ? 3.925 5.300 11.428 1.00 98.25 100 GLU A N 1
ATOM 694 C CA . GLU A 1 100 ? 3.465 4.624 10.218 1.00 98.25 100 GLU A CA 1
ATOM 695 C C . GLU A 1 100 ? 3.443 3.108 10.437 1.00 98.25 100 GLU A C 1
ATOM 697 O O . GLU A 1 100 ? 4.270 2.553 11.168 1.00 98.25 100 GLU A O 1
ATOM 702 N N . ILE A 1 101 ? 2.484 2.429 9.808 1.00 98.31 101 ILE A N 1
ATOM 703 C CA . ILE A 1 101 ? 2.406 0.966 9.748 1.00 98.31 101 ILE A CA 1
ATOM 704 C C . ILE A 1 101 ? 2.291 0.579 8.279 1.00 98.31 101 ILE A C 1
ATOM 706 O O . ILE A 1 101 ? 1.332 0.966 7.617 1.00 98.31 101 ILE A O 1
ATOM 710 N N . ILE A 1 102 ? 3.235 -0.222 7.788 1.00 98.38 102 ILE A N 1
ATOM 711 C CA . ILE A 1 102 ? 3.256 -0.696 6.401 1.00 98.38 102 ILE A CA 1
ATOM 712 C C . ILE A 1 102 ? 3.125 -2.222 6.388 1.00 98.38 102 ILE A C 1
ATOM 714 O O . ILE A 1 102 ? 3.905 -2.925 7.032 1.00 98.38 102 ILE A O 1
ATOM 718 N N . VAL A 1 103 ? 2.145 -2.743 5.645 1.00 98.00 103 VAL A N 1
ATOM 719 C CA . VAL A 1 103 ? 1.915 -4.183 5.449 1.00 98.00 103 VAL A CA 1
ATOM 720 C C . VAL A 1 103 ? 1.814 -4.500 3.962 1.00 98.00 103 VAL A C 1
ATOM 722 O O . VAL A 1 103 ? 1.110 -3.819 3.220 1.00 98.00 103 VAL A O 1
ATOM 725 N N . GLY A 1 104 ? 2.506 -5.565 3.542 1.00 97.38 104 GLY A N 1
ATOM 726 C CA . GLY A 1 104 ? 2.620 -5.946 2.137 1.00 97.38 104 GLY A CA 1
ATOM 727 C C . GLY A 1 104 ? 3.424 -4.907 1.366 1.00 97.38 104 GLY A C 1
ATOM 728 O O . GLY A 1 104 ? 2.843 -4.100 0.650 1.00 97.38 104 GLY A O 1
ATOM 729 N N . SER A 1 105 ? 4.747 -4.919 1.537 1.00 98.31 105 SER A N 1
ATOM 730 C CA . SER A 1 105 ? 5.648 -4.013 0.824 1.00 98.31 105 SER A CA 1
ATOM 731 C C . SER A 1 105 ? 6.474 -4.776 -0.204 1.00 98.31 105 SER A C 1
ATOM 733 O O . SER A 1 105 ? 7.005 -5.848 0.093 1.00 98.31 105 SER A O 1
ATOM 735 N N . ALA A 1 106 ? 6.587 -4.217 -1.403 1.00 98.56 106 ALA A N 1
ATOM 736 C CA . ALA A 1 106 ? 7.458 -4.705 -2.460 1.00 98.56 106 ALA A CA 1
ATOM 737 C C . ALA A 1 106 ? 8.120 -3.515 -3.156 1.00 98.56 106 ALA A C 1
ATOM 739 O O . ALA A 1 106 ? 7.507 -2.465 -3.341 1.00 98.56 106 ALA A O 1
ATOM 740 N N . LYS A 1 107 ? 9.378 -3.676 -3.560 1.00 98.25 107 LYS A N 1
ATOM 741 C CA . LYS A 1 107 ? 10.114 -2.648 -4.293 1.00 98.25 107 LYS A CA 1
ATOM 742 C C . LYS A 1 107 ? 10.909 -3.283 -5.417 1.00 98.25 107 LYS A C 1
ATOM 744 O O . LYS A 1 107 ? 11.582 -4.288 -5.199 1.00 98.25 107 LYS A O 1
ATOM 749 N N . SER A 1 108 ? 10.875 -2.652 -6.581 1.00 98.19 108 SER A N 1
ATOM 750 C CA . SER A 1 108 ? 11.728 -2.997 -7.711 1.00 98.19 108 SER A CA 1
ATOM 751 C C . SER A 1 108 ? 12.196 -1.733 -8.422 1.00 98.19 108 SER A C 1
ATOM 753 O O . SER A 1 108 ? 11.548 -0.689 -8.343 1.00 98.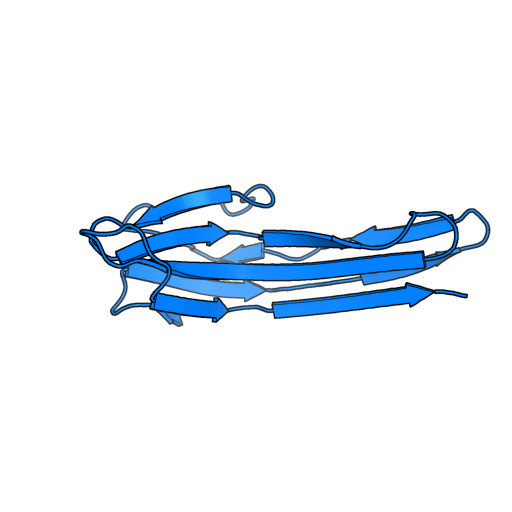19 108 SER A O 1
ATOM 755 N N . ALA A 1 109 ? 13.364 -1.808 -9.048 1.00 96.62 109 ALA A N 1
ATOM 756 C CA . ALA A 1 109 ? 13.920 -0.729 -9.847 1.00 96.62 109 ALA A CA 1
ATOM 757 C C . ALA A 1 109 ? 14.911 -1.279 -10.873 1.00 96.62 109 ALA A C 1
ATOM 759 O O . ALA A 1 109 ? 15.610 -2.261 -10.618 1.00 96.62 109 ALA A O 1
ATOM 760 N N . VAL A 1 110 ? 15.004 -0.597 -12.009 1.00 95.56 110 VAL A N 1
ATOM 761 C CA . VAL A 1 110 ? 15.942 -0.867 -13.096 1.00 95.56 110 VAL A CA 1
ATOM 762 C C . VAL A 1 110 ? 16.535 0.450 -13.606 1.00 95.56 110 VAL A C 1
ATOM 764 O O . VAL A 1 110 ? 15.859 1.477 -13.661 1.00 95.56 110 VAL A O 1
ATOM 767 N N . GLY A 1 111 ? 17.811 0.428 -13.982 1.00 87.88 111 GLY A N 1
ATOM 768 C CA . GLY A 1 111 ? 18.543 1.569 -14.535 1.00 87.88 111 GLY A CA 1
ATOM 769 C C . GLY A 1 111 ? 19.710 1.107 -15.408 1.00 87.88 111 GLY A C 1
ATOM 770 O O . GLY A 1 111 ? 20.072 -0.071 -15.373 1.00 87.88 111 GLY A O 1
ATOM 771 N N . SER A 1 112 ? 20.251 2.016 -16.221 1.00 72.31 112 SER A N 1
ATOM 772 C CA . SER A 1 112 ? 21.478 1.824 -17.022 1.00 72.31 112 SER A CA 1
ATOM 773 C C . SER A 1 112 ? 22.704 2.430 -16.367 1.00 72.31 112 SER A C 1
ATOM 775 O O . SER A 1 112 ? 22.549 3.544 -15.819 1.00 72.31 112 SER A O 1
#